Protein AF-A0A7G5BUR2-F1 (afdb_monomer_lite)

pLDDT: mean 94.78, std 9.16, range [55.03, 98.81]

Foldseek 3Di:
DDKAKEAEAAVQFDDDDIDIGDFQAFDDDTPQTDDQQWDWPAWAQDPVRPHHDDSVGTDHYHTYIYIDIDGDKAKEAEAAVQFDDDDIDIATFQGFDDDTDNTDHPQKDWDAWAQDPVRPHGDDSVDGDHYHTYIYIDIDGHDDDDDDDPPPDDD

Organism: NCBI:txid2598458

Radius of gyration: 29.19 Å; chains: 1; bounding box: 70×24×101 Å

InterPro domains:
  IPR013378 Internalin B-like, B-repeat [PF09479] (4-68)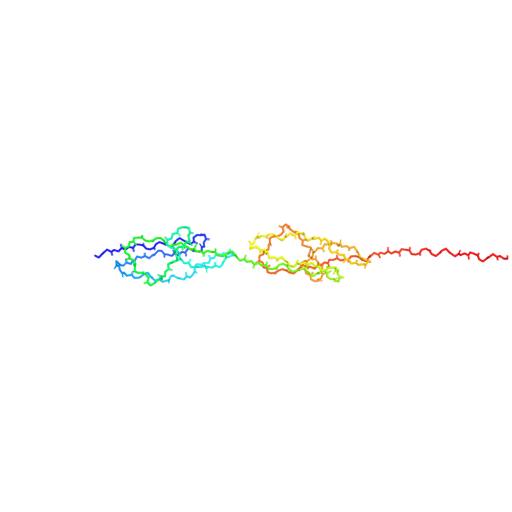
  IPR013378 Internalin B-like, B-repeat [PF09479] (74-138)
  IPR013378 Internalin B-like, B-repeat [TIGR02543] (33-72)
  IPR013378 Internalin B-like, B-repeat [TIGR02543] (103-140)
  IPR042229 Listeria-Bacteroides repeat domain superfamily [G3DSA:2.60.40.4270] (1-70)
  IPR042229 Listeria-Bacteroides repeat domain superfamily [G3DSA:2.60.40.4270] (71-141)

Sequence (155 aa):
MNNYTVTFNSNGGSAVSNQTVSHNSMAAAPANPTKTGSAFGGWYTNSGLTTAFTFTTPITGNTTLYAKWTVNTYTVTFNSNGGSAVSNQTVSYNGKATAPIVPTRPGFTFEGWYKDSGLTTAFTFTTAITANTTLYAKWTVNLYTVTLTAMADRP

Structure (mmCIF, N/CA/C/O backbone):
data_AF-A0A7G5BUR2-F1
#
_entry.id   AF-A0A7G5BUR2-F1
#
loop_
_atom_site.group_PDB
_atom_site.id
_atom_site.type_symbol
_atom_site.label_atom_id
_atom_site.label_alt_id
_atom_site.label_comp_id
_atom_site.label_asym_id
_atom_site.label_entity_id
_atom_site.label_seq_id
_atom_site.pdbx_PDB_ins_code
_atom_site.Cartn_x
_atom_site.Cartn_y
_atom_site.Cartn_z
_atom_site.occupancy
_atom_site.B_iso_or_equiv
_atom_site.auth_seq_id
_atom_site.auth_comp_id
_atom_site.auth_asym_id
_atom_site.auth_atom_id
_atom_site.pdbx_PDB_model_num
ATOM 1 N N . MET A 1 1 ? -28.093 -9.355 38.969 1.00 69.12 1 MET A N 1
ATOM 2 C CA . MET A 1 1 ? -26.750 -9.077 38.419 1.00 69.12 1 MET A CA 1
ATOM 3 C C . MET A 1 1 ? -26.956 -8.260 37.157 1.00 69.12 1 MET A C 1
ATOM 5 O O . MET A 1 1 ? -27.708 -8.716 36.304 1.00 69.12 1 MET A O 1
ATOM 9 N N . ASN A 1 2 ? -26.391 -7.057 37.057 1.00 88.88 2 ASN A N 1
ATOM 10 C CA . ASN A 1 2 ? -26.483 -6.288 35.814 1.00 88.88 2 ASN A CA 1
ATOM 11 C C . ASN A 1 2 ? -25.441 -6.835 34.840 1.00 88.88 2 ASN A C 1
ATOM 13 O O . ASN A 1 2 ? -24.272 -6.953 35.206 1.00 88.88 2 ASN A O 1
ATOM 17 N N . ASN A 1 3 ? -25.875 -7.159 33.626 1.00 95.00 3 ASN A N 1
ATOM 18 C CA . ASN A 1 3 ? -25.003 -7.587 32.541 1.00 95.00 3 ASN A CA 1
ATOM 19 C C . ASN A 1 3 ? -24.961 -6.492 31.479 1.00 95.00 3 ASN A C 1
ATOM 21 O O . ASN A 1 3 ? -25.965 -5.821 31.238 1.00 95.00 3 ASN A O 1
ATOM 25 N N . TYR A 1 4 ? -23.815 -6.349 30.828 1.00 97.44 4 TYR A N 1
ATOM 26 C CA . TYR A 1 4 ? -23.609 -5.395 29.749 1.00 97.44 4 TYR A CA 1
ATOM 27 C C . TYR A 1 4 ? -23.132 -6.100 28.493 1.00 97.44 4 TYR A C 1
ATOM 29 O O . TYR A 1 4 ? -22.411 -7.098 28.548 1.00 97.44 4 TYR A O 1
ATOM 37 N N . THR A 1 5 ? -23.546 -5.556 27.353 1.00 97.94 5 THR A N 1
ATOM 38 C CA . THR A 1 5 ? -23.126 -6.034 26.038 1.00 97.94 5 THR A CA 1
ATOM 39 C C . THR A 1 5 ? -21.887 -5.274 25.584 1.00 97.94 5 THR A C 1
ATOM 41 O O . THR A 1 5 ? -21.853 -4.041 25.620 1.00 97.94 5 THR A O 1
ATOM 44 N N . VAL A 1 6 ? -20.884 -6.016 25.123 1.00 98.19 6 VAL A N 1
ATOM 45 C CA . VAL A 1 6 ? -19.732 -5.495 24.390 1.00 98.19 6 VAL A CA 1
ATOM 46 C C . VAL A 1 6 ? -19.920 -5.837 22.918 1.00 98.19 6 VAL A C 1
ATOM 48 O O . VAL A 1 6 ? -19.861 -7.003 22.521 1.00 98.19 6 VAL A O 1
ATOM 51 N N . THR A 1 7 ? -20.179 -4.807 22.122 1.00 98.44 7 THR A N 1
ATOM 52 C CA . THR A 1 7 ? -20.388 -4.906 20.678 1.00 98.44 7 THR A CA 1
ATOM 53 C C . THR A 1 7 ? -19.074 -4.664 19.952 1.00 98.44 7 THR A C 1
ATOM 55 O O . THR A 1 7 ? -18.412 -3.657 20.198 1.00 98.44 7 THR A O 1
ATOM 58 N N . PHE A 1 8 ? -18.709 -5.547 19.026 1.00 98.38 8 PHE A N 1
ATOM 59 C CA . PHE A 1 8 ? -17.494 -5.403 18.226 1.00 98.38 8 PHE A CA 1
ATOM 60 C C . PHE A 1 8 ? -17.836 -4.912 16.820 1.00 98.38 8 PHE A C 1
ATOM 62 O O . PHE A 1 8 ? -18.299 -5.666 15.967 1.00 98.38 8 PHE A O 1
ATOM 69 N N . ASN A 1 9 ? -17.588 -3.633 16.556 1.00 98.25 9 ASN A N 1
ATOM 70 C CA . ASN A 1 9 ? -17.656 -3.072 15.215 1.00 98.25 9 ASN A CA 1
ATOM 71 C C . ASN A 1 9 ? -16.292 -3.214 14.521 1.00 98.25 9 ASN A C 1
ATOM 73 O O . ASN A 1 9 ? -15.374 -2.418 14.729 1.00 98.25 9 ASN A O 1
ATOM 77 N N . SER A 1 10 ? -16.164 -4.217 13.652 1.00 97.88 10 SER A N 1
ATOM 78 C CA . SER A 1 10 ? -14.917 -4.492 12.925 1.00 97.88 10 SER A CA 1
ATOM 79 C C . SER A 1 10 ? -14.547 -3.445 11.859 1.00 97.88 10 SER A C 1
ATOM 81 O O . SER A 1 10 ? -13.519 -3.607 11.200 1.00 97.88 10 SER A O 1
ATOM 83 N N . ASN A 1 11 ? -15.340 -2.387 11.639 1.00 97.56 11 ASN A N 1
ATOM 84 C CA . ASN A 1 11 ? -15.070 -1.327 10.651 1.00 97.56 11 ASN A CA 1
ATOM 85 C C . ASN A 1 11 ? -14.6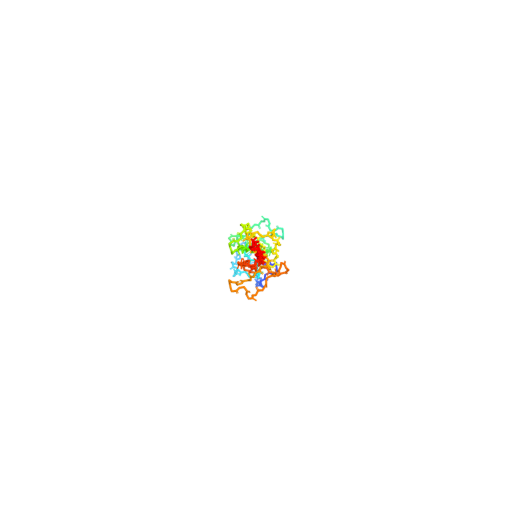99 -1.871 9.251 1.00 97.56 11 ASN A C 1
ATOM 87 O O . ASN A 1 11 ? -13.699 -1.481 8.626 1.00 97.56 11 ASN A O 1
ATOM 91 N N . GLY A 1 12 ? -15.503 -2.824 8.771 1.00 96.19 12 GLY A N 1
ATOM 92 C CA . GLY A 1 12 ? -15.325 -3.485 7.474 1.00 96.19 12 GLY A CA 1
ATOM 93 C C . GLY A 1 12 ? -14.283 -4.610 7.450 1.00 96.19 12 GLY A C 1
ATOM 94 O O . GLY A 1 12 ? -13.946 -5.080 6.368 1.00 96.19 12 GLY A O 1
ATOM 95 N N . GLY A 1 13 ? -13.742 -5.017 8.602 1.00 97.69 13 GLY A N 1
ATOM 96 C CA . GLY A 1 13 ? -13.032 -6.291 8.743 1.00 97.69 13 GLY A CA 1
ATOM 97 C C . GLY A 1 13 ? -13.982 -7.479 8.930 1.00 97.69 13 GLY A C 1
ATOM 98 O O . GLY A 1 13 ? -15.204 -7.320 8.927 1.00 97.69 13 GLY A O 1
ATOM 99 N N . SER A 1 14 ? -13.418 -8.669 9.133 1.00 98.19 14 SER A N 1
ATOM 100 C CA . SER A 1 14 ? -14.170 -9.887 9.443 1.00 98.19 14 SER A CA 1
ATOM 101 C C . SER A 1 14 ? -15.049 -9.719 10.686 1.00 98.19 14 SER A C 1
ATOM 103 O O . SER A 1 14 ? -14.687 -9.011 11.631 1.00 98.19 14 SER A O 1
ATOM 105 N N . ALA A 1 15 ? -16.201 -10.390 10.696 1.00 97.06 15 ALA A N 1
ATOM 106 C CA . ALA A 1 15 ? -17.148 -10.318 11.803 1.00 97.06 15 ALA A CA 1
ATOM 107 C C . ALA A 1 15 ? -16.531 -10.833 13.113 1.00 97.06 15 ALA A C 1
ATOM 109 O O . ALA A 1 15 ? -15.747 -11.783 13.115 1.00 97.06 15 ALA A O 1
ATOM 110 N N . VAL A 1 16 ? -16.909 -10.199 14.222 1.00 98.19 16 VAL A N 1
ATOM 111 C CA . VAL A 1 16 ? -16.526 -10.590 15.580 1.00 98.19 16 VAL A CA 1
ATOM 112 C C . VAL A 1 16 ? -17.796 -10.653 16.415 1.00 98.19 16 VAL A C 1
ATOM 114 O O . VAL A 1 16 ? -18.576 -9.703 16.431 1.00 98.19 16 VAL A O 1
ATOM 117 N N . SER A 1 17 ? -18.024 -11.784 17.080 1.00 97.81 17 SER A N 1
ATOM 118 C CA . SER A 1 17 ? -19.220 -11.982 17.898 1.00 97.81 17 SER A CA 1
ATOM 119 C C . SER A 1 17 ? -19.217 -11.066 19.119 1.00 97.81 17 SER A C 1
ATOM 121 O O . SER A 1 17 ? -18.203 -10.924 19.804 1.00 97.81 17 SER A O 1
ATOM 123 N N . ASN A 1 18 ? -20.380 -10.489 19.418 1.00 97.88 18 ASN A N 1
ATOM 124 C CA . ASN A 1 18 ? -20.590 -9.697 20.626 1.00 97.88 18 ASN A CA 1
ATOM 125 C C . ASN A 1 18 ? -20.435 -10.560 21.882 1.00 97.88 18 ASN A C 1
ATOM 127 O O . ASN A 1 18 ? -20.692 -11.765 21.865 1.00 97.88 18 ASN A O 1
ATOM 131 N N . GLN A 1 19 ? -20.065 -9.921 22.988 1.00 98.06 19 GLN A N 1
ATOM 132 C CA . GLN A 1 19 ? -19.956 -10.566 24.294 1.00 98.06 19 GLN A CA 1
ATOM 133 C C . GLN A 1 19 ? -20.956 -9.964 25.276 1.00 98.06 19 GLN A C 1
ATOM 135 O O . GLN A 1 19 ? -21.298 -8.788 25.189 1.00 98.06 19 GLN A O 1
ATOM 140 N N . THR A 1 20 ? -21.405 -10.771 26.233 1.00 97.88 20 THR A N 1
ATOM 141 C CA . THR A 1 20 ? -22.177 -10.310 27.393 1.00 97.88 20 THR A CA 1
ATOM 142 C C . THR A 1 20 ? -21.371 -10.614 28.645 1.00 97.88 20 THR A C 1
ATOM 144 O O . THR A 1 20 ? -20.965 -11.757 28.843 1.00 97.88 20 THR A O 1
ATOM 147 N N . VAL A 1 21 ? -21.130 -9.604 29.478 1.00 96.81 21 VAL A N 1
ATOM 148 C CA . VAL A 1 21 ? -20.334 -9.729 30.707 1.00 96.81 21 VAL A CA 1
ATOM 149 C C . VAL A 1 21 ? -21.062 -9.111 31.894 1.00 96.81 21 VAL A C 1
ATOM 151 O O . VAL A 1 21 ? -21.845 -8.174 31.734 1.00 96.81 21 VAL A O 1
ATOM 154 N N . SER A 1 22 ? -20.808 -9.626 33.096 1.00 97.25 22 SER A N 1
ATOM 155 C CA . SER A 1 22 ? -21.327 -9.040 34.336 1.00 97.25 22 SER A CA 1
ATOM 156 C C . SER A 1 22 ? -20.712 -7.659 34.591 1.00 97.25 22 SER A C 1
ATOM 158 O O . SER A 1 22 ? -19.570 -7.397 34.210 1.00 97.25 22 SER A O 1
ATOM 160 N N . HIS A 1 23 ? -21.436 -6.782 35.287 1.00 96.00 23 HIS A N 1
ATOM 161 C CA . HIS A 1 23 ? -20.907 -5.500 35.765 1.00 96.00 23 HIS A CA 1
ATOM 162 C C . HIS A 1 23 ? -19.561 -5.679 36.487 1.00 96.00 23 HIS A C 1
ATOM 164 O O . HIS A 1 23 ? -19.401 -6.610 37.280 1.00 96.00 23 HIS A O 1
ATOM 170 N N . ASN A 1 24 ? -18.609 -4.780 36.220 1.00 95.31 24 ASN A N 1
ATOM 171 C CA . ASN A 1 24 ? -17.229 -4.806 36.724 1.00 95.31 24 ASN A CA 1
ATOM 172 C C . ASN A 1 24 ? -16.382 -6.014 36.279 1.00 95.31 24 ASN A C 1
ATOM 174 O O . ASN A 1 24 ? -15.257 -6.168 36.750 1.00 95.31 24 ASN A O 1
ATOM 178 N N . SER A 1 25 ? -16.872 -6.855 35.365 1.00 96.12 25 SER A N 1
ATOM 179 C CA . SER A 1 25 ? -16.064 -7.912 34.743 1.00 96.12 25 SER A CA 1
ATOM 180 C C . SER A 1 25 ? -15.365 -7.409 33.479 1.00 96.12 25 SER A C 1
ATOM 182 O O . SER A 1 25 ? -15.773 -6.414 32.879 1.00 96.12 25 SER A O 1
ATOM 184 N N . MET A 1 26 ? -14.302 -8.098 33.068 1.00 97.12 26 MET A N 1
ATOM 185 C CA . MET A 1 26 ? -13.574 -7.811 31.829 1.00 97.12 26 MET A CA 1
ATOM 186 C C . MET A 1 26 ? -14.184 -8.589 30.659 1.00 97.12 26 MET A C 1
ATOM 188 O O . MET A 1 26 ? -14.662 -9.711 30.833 1.00 97.12 26 MET A O 1
ATOM 192 N N . ALA A 1 27 ? -14.135 -8.009 29.461 1.00 97.00 27 ALA A N 1
ATOM 193 C CA . ALA A 1 27 ? -14.397 -8.747 28.228 1.00 97.00 27 ALA A CA 1
ATOM 194 C C . ALA A 1 27 ? -13.183 -9.605 27.850 1.00 97.00 27 ALA A C 1
ATOM 196 O O . ALA A 1 27 ? -12.042 -9.213 28.094 1.00 97.00 27 ALA A O 1
ATOM 197 N N . ALA A 1 28 ? -13.415 -10.749 27.210 1.00 97.25 28 ALA A N 1
ATOM 198 C CA . ALA A 1 28 ? -12.335 -11.546 26.645 1.00 97.25 28 ALA A CA 1
ATOM 199 C C . ALA A 1 28 ? -11.841 -10.907 25.340 1.00 97.25 28 ALA A C 1
ATOM 201 O O . ALA A 1 28 ? -12.645 -10.453 24.520 1.00 97.25 28 ALA A O 1
ATOM 202 N N . ALA A 1 29 ? -10.528 -10.902 25.112 1.00 96.81 29 ALA A N 1
ATOM 203 C CA . ALA A 1 29 ? -9.982 -10.492 23.823 1.00 96.81 29 ALA A CA 1
ATOM 204 C C . ALA A 1 29 ? -10.447 -11.478 22.732 1.00 96.81 29 ALA A C 1
ATOM 206 O O . ALA A 1 29 ? -10.173 -12.675 22.854 1.00 96.81 29 ALA A O 1
ATOM 207 N N . PRO A 1 30 ? -11.156 -11.026 21.680 1.00 96.31 30 PRO A N 1
ATOM 208 C CA . PRO A 1 30 ? -11.489 -11.893 20.561 1.00 96.31 30 PRO A CA 1
ATOM 209 C C . PRO A 1 30 ? -10.234 -12.183 19.728 1.00 96.31 30 PRO A C 1
ATOM 211 O O . PRO A 1 30 ? -9.222 -11.485 19.835 1.00 96.31 30 PRO A O 1
ATOM 214 N N . ALA A 1 31 ? -10.320 -13.166 18.830 1.00 96.69 31 ALA A N 1
ATOM 215 C CA . ALA A 1 31 ? -9.343 -13.281 17.754 1.00 96.69 31 ALA A CA 1
ATOM 216 C C . ALA A 1 31 ? -9.302 -11.969 16.952 1.00 96.69 31 ALA A C 1
ATOM 218 O O . ALA A 1 31 ? -10.343 -11.349 16.708 1.00 96.69 31 ALA A O 1
ATOM 219 N N . ASN A 1 32 ? -8.102 -11.548 16.545 1.00 97.12 32 ASN A N 1
ATOM 220 C CA . ASN A 1 32 ? -7.956 -10.332 15.754 1.00 97.12 32 ASN A CA 1
ATOM 221 C C . ASN A 1 32 ? -8.759 -10.478 14.454 1.00 97.12 32 ASN A C 1
ATOM 223 O O . ASN A 1 32 ? -8.549 -11.456 13.727 1.00 97.12 32 ASN A O 1
ATOM 227 N N . PRO A 1 33 ? -9.658 -9.529 14.135 1.00 98.00 33 PRO A N 1
ATOM 228 C CA . PRO A 1 33 ? -10.325 -9.552 12.849 1.00 98.00 33 PRO A CA 1
ATOM 229 C C . PRO A 1 33 ? -9.295 -9.370 11.731 1.00 98.00 33 PRO A C 1
ATOM 231 O O . PRO A 1 33 ? -8.186 -8.870 11.946 1.00 98.00 33 PRO A O 1
ATOM 234 N N . THR A 1 34 ? -9.680 -9.718 10.509 1.00 98.12 34 THR A N 1
ATOM 235 C CA . THR A 1 34 ? -8.861 -9.510 9.311 1.00 98.12 34 THR A CA 1
ATOM 236 C C . THR A 1 34 ? -9.532 -8.533 8.353 1.00 98.12 34 THR A C 1
ATOM 238 O O . THR A 1 34 ? -10.758 -8.454 8.276 1.00 98.12 34 THR A O 1
ATOM 241 N N . LYS A 1 35 ? -8.726 -7.760 7.620 1.00 97.88 35 LYS A N 1
ATOM 242 C CA . LYS A 1 35 ? -9.190 -6.856 6.563 1.00 97.88 35 LYS A CA 1
ATOM 243 C C . LYS A 1 35 ? -8.176 -6.852 5.429 1.00 97.88 35 LYS A C 1
ATOM 245 O O . LYS A 1 35 ? -7.017 -6.498 5.634 1.00 97.88 35 LYS A O 1
ATOM 250 N N . THR A 1 36 ? -8.600 -7.258 4.236 1.00 96.62 36 THR A N 1
ATOM 251 C CA . THR A 1 36 ? -7.716 -7.340 3.068 1.00 96.62 36 THR A CA 1
ATOM 252 C C . THR A 1 36 ? -7.028 -5.998 2.813 1.00 96.62 36 THR A C 1
ATOM 254 O O . THR A 1 36 ? -7.690 -4.966 2.709 1.00 96.62 36 THR A O 1
ATOM 257 N N . GLY A 1 37 ? -5.696 -6.016 2.719 1.00 96.50 37 GLY A N 1
ATOM 258 C CA . GLY A 1 37 ? -4.899 -4.815 2.472 1.00 96.50 37 GLY A CA 1
ATOM 259 C C . GLY A 1 37 ? -4.702 -3.896 3.678 1.00 96.50 37 GLY A C 1
ATOM 260 O O . GLY A 1 37 ? -4.306 -2.745 3.502 1.00 96.50 37 GLY A O 1
ATOM 261 N N . SER A 1 38 ? -5.003 -4.344 4.899 1.00 97.69 38 SER A N 1
ATOM 262 C CA . SER A 1 38 ? -4.787 -3.556 6.116 1.00 97.69 38 SER A CA 1
ATOM 263 C C . SER A 1 38 ? -4.323 -4.411 7.293 1.00 97.69 38 SER A C 1
ATOM 265 O O . SER A 1 38 ? -4.750 -5.551 7.460 1.00 97.69 38 SER A O 1
ATOM 267 N N . ALA A 1 39 ? -3.491 -3.829 8.150 1.00 97.69 39 ALA A N 1
ATOM 268 C CA . ALA A 1 39 ? -3.081 -4.407 9.421 1.00 97.69 39 ALA A CA 1
ATOM 269 C C . ALA A 1 39 ? -4.037 -3.985 10.546 1.00 97.69 39 ALA A C 1
ATOM 271 O O . ALA A 1 39 ? -4.452 -2.823 10.619 1.00 97.69 39 ALA A O 1
ATOM 272 N N . PHE A 1 40 ? -4.378 -4.927 11.430 1.00 98.19 40 PHE A N 1
ATOM 273 C CA . PHE A 1 40 ? -5.199 -4.654 12.609 1.00 98.19 40 PHE A CA 1
ATOM 274 C C . PHE A 1 40 ? -4.396 -3.861 13.646 1.00 98.19 40 PHE A C 1
ATOM 276 O O . PHE A 1 40 ? -3.338 -4.300 14.090 1.00 98.19 40 PHE A O 1
ATOM 283 N N . GLY A 1 41 ? -4.907 -2.691 14.024 1.00 97.31 41 GLY A N 1
ATOM 284 C CA . GLY A 1 41 ? -4.261 -1.758 14.950 1.00 97.31 41 GLY A CA 1
ATOM 285 C C . GLY A 1 41 ? -4.831 -1.769 16.370 1.00 97.31 41 GLY A C 1
ATOM 286 O O . GLY A 1 41 ? -4.416 -0.943 17.178 1.00 97.31 41 GLY A O 1
ATOM 287 N N . GLY A 1 42 ? -5.788 -2.652 16.672 1.00 97.94 42 GLY A N 1
ATOM 288 C CA . GLY A 1 42 ? -6.429 -2.755 17.985 1.00 97.94 42 GLY A CA 1
ATOM 289 C C . GLY A 1 42 ? -7.875 -2.256 18.025 1.00 97.94 42 GLY A C 1
ATOM 290 O O . GLY A 1 42 ? -8.436 -1.795 17.027 1.00 97.94 42 GLY A O 1
ATOM 291 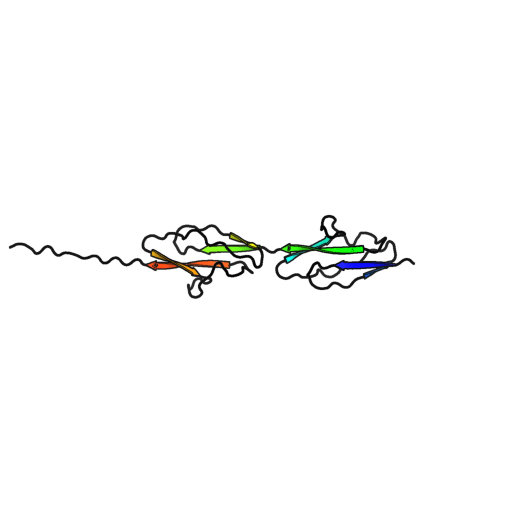N N . TRP A 1 43 ? -8.478 -2.369 19.208 1.00 98.44 43 TRP A N 1
ATOM 292 C CA . TRP A 1 43 ? -9.846 -1.939 19.496 1.00 98.44 43 TRP A CA 1
ATOM 293 C C . TRP A 1 43 ? -9.857 -0.578 20.188 1.00 98.44 43 TRP A C 1
ATOM 295 O O . TRP A 1 43 ? -8.991 -0.285 21.008 1.00 98.44 43 TRP A O 1
ATOM 305 N N . TYR A 1 44 ? -10.853 0.242 19.870 1.00 98.50 44 TYR A N 1
ATOM 306 C CA . TYR A 1 44 ? -11.010 1.599 20.387 1.00 98.50 44 TYR A CA 1
ATOM 307 C C . TYR A 1 44 ? -12.428 1.816 20.909 1.00 98.50 44 TYR A C 1
ATOM 309 O O . TYR A 1 44 ? -13.377 1.271 20.357 1.00 98.50 44 TYR A O 1
ATOM 317 N N . THR A 1 45 ? -12.598 2.622 21.954 1.00 97.69 45 THR A N 1
ATOM 318 C CA . THR A 1 45 ? -13.914 2.850 22.585 1.00 97.69 45 THR A CA 1
ATOM 319 C C . THR A 1 45 ? -14.783 3.871 21.851 1.00 97.69 45 THR A C 1
ATOM 321 O O . THR A 1 45 ? -15.951 4.047 22.188 1.00 97.69 45 THR A O 1
ATOM 324 N N . ASN A 1 46 ? -14.232 4.552 20.843 1.00 96.81 46 ASN A N 1
ATOM 325 C CA . ASN A 1 46 ? -14.943 5.548 20.051 1.00 96.81 46 ASN A CA 1
ATOM 326 C C . ASN A 1 46 ? -14.697 5.363 18.550 1.00 96.81 46 ASN A C 1
ATOM 328 O O . ASN A 1 46 ? -13.642 4.886 18.129 1.00 96.81 46 ASN A O 1
ATOM 332 N N . SER A 1 47 ? -15.668 5.792 17.744 1.00 95.44 47 SER A N 1
ATOM 333 C CA . SER A 1 47 ? -15.622 5.708 16.279 1.00 95.44 47 SER A CA 1
ATOM 334 C C . SER A 1 47 ? -14.530 6.579 15.648 1.00 95.44 47 SER A C 1
ATOM 336 O O . SER A 1 47 ? -14.086 6.281 14.544 1.00 95.44 47 SER A O 1
ATOM 338 N N . GLY A 1 48 ? -14.059 7.613 16.353 1.00 96.81 48 GLY A N 1
ATOM 339 C CA . GLY A 1 48 ? -12.910 8.433 15.957 1.00 96.81 48 GLY A CA 1
ATOM 340 C C . GLY A 1 48 ? -11.552 7.747 16.153 1.00 96.81 48 GLY A C 1
ATOM 341 O O . GLY A 1 48 ? -10.533 8.301 15.749 1.00 96.81 48 GLY A O 1
ATOM 342 N N . LEU A 1 49 ? -11.520 6.548 16.749 1.00 97.19 49 LEU A N 1
ATOM 343 C CA . LEU A 1 49 ? -10.315 5.742 16.972 1.00 97.19 49 LEU A CA 1
ATOM 344 C C . LEU A 1 49 ? -9.221 6.477 17.770 1.00 97.19 49 LEU A C 1
ATOM 346 O O . LEU A 1 49 ? -8.025 6.296 17.519 1.00 97.19 49 LEU A O 1
ATOM 350 N N . THR A 1 50 ? -9.627 7.303 18.741 1.00 96.88 50 THR A N 1
ATOM 351 C CA . THR A 1 50 ? -8.703 8.109 19.563 1.00 96.88 50 THR A CA 1
ATOM 352 C C . THR A 1 50 ? -8.377 7.483 20.919 1.00 96.88 50 THR A C 1
ATOM 354 O O . THR A 1 50 ? -7.281 7.686 21.434 1.00 96.88 50 THR A O 1
ATOM 357 N N . THR A 1 51 ? -9.282 6.683 21.489 1.00 97.44 51 THR A N 1
ATOM 358 C CA . THR A 1 51 ? -9.115 6.052 22.808 1.00 97.44 51 THR A CA 1
ATOM 359 C C . THR A 1 51 ? -9.008 4.541 22.654 1.00 97.44 51 THR A C 1
ATOM 361 O O . THR A 1 51 ? -10.004 3.877 22.360 1.00 97.44 51 THR A O 1
ATOM 364 N N . ALA A 1 52 ? -7.798 4.001 22.809 1.00 97.62 52 ALA A N 1
ATOM 365 C CA . ALA A 1 52 ? -7.561 2.563 22.728 1.00 97.62 52 ALA A CA 1
ATOM 366 C C . ALA A 1 52 ? -8.224 1.835 23.907 1.00 97.62 52 ALA A C 1
ATOM 368 O O . ALA A 1 52 ? -8.227 2.333 25.032 1.00 97.62 52 ALA A O 1
ATOM 369 N N . PHE A 1 53 ? -8.772 0.653 23.644 1.00 97.62 53 PHE A N 1
ATOM 370 C CA . PHE A 1 53 ? -9.340 -0.232 24.650 1.00 97.62 53 PHE A CA 1
ATOM 371 C C . PHE A 1 53 ? -8.371 -1.371 24.958 1.00 97.62 53 PHE A C 1
ATOM 373 O O . PHE A 1 53 ? -7.830 -1.999 24.045 1.00 97.62 53 PHE A O 1
ATOM 380 N N . THR A 1 54 ? -8.194 -1.681 26.241 1.00 96.62 54 THR A N 1
ATOM 381 C CA . THR A 1 54 ? -7.475 -2.875 26.688 1.00 96.62 54 THR A CA 1
ATOM 382 C C . THR A 1 54 ? -8.461 -3.843 27.327 1.00 96.62 54 THR A C 1
ATOM 384 O O . THR A 1 54 ? -9.318 -3.450 28.114 1.00 96.62 54 THR A O 1
ATOM 387 N N . PHE A 1 55 ? -8.311 -5.143 27.067 1.00 97.00 55 PHE A N 1
ATOM 388 C CA . PHE A 1 55 ? -9.157 -6.194 27.665 1.00 97.00 55 PHE A CA 1
ATOM 389 C C . PHE A 1 55 ? -8.878 -6.441 29.160 1.00 97.00 55 PHE A C 1
ATOM 391 O O . PHE A 1 55 ? -9.214 -7.481 29.710 1.00 97.00 55 PHE A O 1
ATOM 398 N N . THR A 1 56 ? -8.262 -5.462 29.818 1.00 96.31 56 THR A N 1
ATOM 399 C CA . THR A 1 56 ? -8.065 -5.365 31.264 1.00 96.31 56 THR A CA 1
ATOM 400 C C . THR A 1 56 ? -8.961 -4.291 31.892 1.00 96.31 56 THR A C 1
ATOM 402 O O . THR A 1 56 ? -8.976 -4.143 33.111 1.00 96.31 56 THR A O 1
ATOM 405 N N . THR A 1 57 ? -9.707 -3.522 31.087 1.00 95.12 57 THR A N 1
ATOM 406 C CA . THR A 1 57 ? -10.651 -2.510 31.574 1.00 95.12 57 THR A CA 1
ATOM 407 C C . THR A 1 57 ? -11.983 -3.161 31.981 1.00 95.12 57 THR A C 1
ATOM 409 O O . THR A 1 57 ? -12.581 -3.871 31.166 1.00 95.12 57 THR A O 1
ATOM 412 N N . PRO A 1 58 ? -12.483 -2.924 33.211 1.00 96.31 58 PRO A N 1
ATOM 413 C CA . PRO A 1 58 ? -13.800 -3.395 33.637 1.00 96.31 58 PRO A CA 1
ATOM 414 C C . PRO A 1 58 ? -14.937 -2.780 32.815 1.00 96.31 58 PRO A C 1
ATOM 416 O O . PRO A 1 58 ? -14.936 -1.581 32.533 1.00 96.31 58 PRO A O 1
ATOM 419 N N . ILE A 1 59 ? -15.944 -3.587 32.484 1.00 97.06 59 ILE A N 1
ATOM 420 C CA . ILE A 1 59 ? -17.148 -3.133 31.789 1.00 97.06 59 ILE A CA 1
ATOM 421 C C . ILE A 1 59 ? -18.200 -2.700 32.813 1.00 97.06 59 ILE A C 1
ATOM 423 O O . ILE A 1 59 ? -18.707 -3.501 33.603 1.00 97.06 59 ILE A O 1
ATOM 427 N N . THR A 1 60 ? -18.548 -1.415 32.780 1.00 96.25 60 THR A N 1
ATOM 428 C CA . THR A 1 60 ? -19.554 -0.799 33.663 1.00 96.25 60 THR A CA 1
ATOM 429 C C . THR A 1 60 ? -20.836 -0.397 32.931 1.00 96.25 60 THR A C 1
ATOM 431 O O . THR A 1 60 ? -21.803 0.018 33.564 1.00 96.25 60 THR A O 1
ATOM 434 N N . GLY A 1 61 ? -20.859 -0.542 31.604 1.00 96.69 61 GLY A N 1
ATOM 435 C CA . GLY A 1 61 ? -21.949 -0.132 30.726 1.00 96.69 61 GLY A CA 1
ATOM 436 C C . GLY A 1 61 ? -21.858 -0.810 29.359 1.00 96.69 61 GLY A C 1
ATOM 437 O O . GLY A 1 61 ? -20.818 -1.370 29.000 1.00 96.69 61 GLY A O 1
ATOM 438 N N . ASN A 1 62 ? -22.936 -0.742 28.571 1.00 97.69 62 ASN A N 1
ATOM 439 C CA . ASN A 1 62 ? -22.901 -1.220 27.187 1.00 97.69 62 ASN A CA 1
ATOM 440 C C . ASN A 1 62 ? -21.804 -0.480 26.417 1.00 97.69 62 ASN A C 1
ATOM 442 O O . ASN A 1 62 ? -21.778 0.748 26.387 1.00 97.69 62 ASN A O 1
ATOM 446 N N . THR A 1 63 ? -20.900 -1.236 25.804 1.00 97.31 63 THR A N 1
ATOM 447 C CA . THR A 1 63 ? -19.695 -0.699 25.168 1.00 97.31 63 THR A CA 1
ATOM 448 C C . THR A 1 63 ? -19.658 -1.139 23.716 1.00 97.31 63 THR A C 1
ATOM 450 O O . THR A 1 63 ? -19.879 -2.307 23.414 1.00 97.31 63 THR A O 1
ATOM 453 N N . THR A 1 64 ? -19.361 -0.217 22.803 1.00 98.38 64 THR A N 1
ATOM 454 C CA . THR A 1 64 ? -19.031 -0.570 21.419 1.00 98.38 64 THR A CA 1
ATOM 455 C C . THR A 1 64 ? -17.548 -0.340 21.196 1.00 98.38 64 THR A C 1
ATOM 457 O O . THR A 1 64 ? -17.044 0.754 21.440 1.00 98.38 64 THR A O 1
ATOM 460 N N . LEU A 1 65 ? -16.860 -1.380 20.743 1.00 98.50 65 LEU A N 1
ATOM 461 C CA . LEU A 1 65 ? -15.452 -1.347 20.391 1.00 98.50 65 LEU A CA 1
ATOM 462 C C . LEU A 1 65 ? -15.308 -1.285 18.874 1.00 98.50 65 LEU A C 1
ATOM 464 O O . LEU A 1 65 ? -15.944 -2.043 18.148 1.00 98.50 65 LEU A O 1
ATOM 468 N N . TYR A 1 66 ? -14.450 -0.392 18.404 1.00 98.62 66 TYR A N 1
ATOM 469 C CA . TYR A 1 66 ? -14.222 -0.105 16.995 1.00 98.62 66 TYR A CA 1
ATOM 470 C C . TYR A 1 66 ? -12.821 -0.562 16.596 1.00 98.62 66 TYR A C 1
ATOM 472 O O . TYR A 1 66 ? -11.834 -0.166 17.217 1.00 98.62 66 TYR A O 1
ATOM 480 N N . ALA A 1 67 ? -12.722 -1.400 15.567 1.00 98.50 67 ALA A N 1
ATOM 481 C CA . ALA A 1 67 ? -11.435 -1.854 15.054 1.00 98.50 67 ALA A CA 1
ATOM 482 C C . ALA A 1 67 ? -10.714 -0.719 14.313 1.00 98.50 67 ALA A C 1
ATOM 484 O O . ALA A 1 67 ? -11.289 -0.076 13.427 1.00 98.50 67 ALA A O 1
ATOM 485 N N . LYS A 1 68 ? -9.437 -0.506 14.632 1.00 98.50 68 LYS A N 1
ATOM 486 C CA . LYS A 1 68 ? -8.548 0.372 13.867 1.00 98.50 68 LYS A CA 1
ATOM 487 C C . LYS A 1 68 ? -7.777 -0.425 12.826 1.00 98.50 68 LYS A C 1
ATOM 489 O O . LYS A 1 68 ? -7.302 -1.526 13.098 1.00 98.50 68 LYS A O 1
ATOM 494 N N . TRP A 1 69 ? -7.615 0.171 11.650 1.00 98.31 69 TRP A N 1
ATOM 495 C CA . TRP A 1 69 ? -6.918 -0.423 10.516 1.00 98.31 69 TRP A CA 1
ATOM 496 C C . TRP A 1 69 ? -5.855 0.530 9.988 1.00 98.31 69 TRP A C 1
ATOM 498 O O . TRP A 1 69 ? -6.137 1.708 9.773 1.00 98.31 69 TRP A O 1
ATOM 508 N N . THR A 1 70 ? -4.662 0.005 9.733 1.00 97.50 70 THR A N 1
ATOM 509 C CA . THR A 1 70 ? -3.600 0.716 9.015 1.00 97.50 70 THR A CA 1
ATOM 510 C C . THR A 1 70 ? -3.481 0.101 7.629 1.00 97.50 70 THR A C 1
ATOM 512 O O . THR A 1 70 ? -3.210 -1.092 7.516 1.00 97.50 70 THR A O 1
ATOM 515 N N . VAL A 1 71 ? -3.713 0.887 6.576 1.00 97.44 71 VAL A N 1
ATOM 516 C CA . VAL A 1 71 ? -3.611 0.401 5.191 1.00 97.44 71 VAL A CA 1
ATOM 517 C C . VAL A 1 71 ? -2.169 -0.008 4.903 1.00 97.44 71 VAL A C 1
ATOM 519 O O . VAL A 1 71 ? -1.240 0.748 5.189 1.00 97.44 71 VAL A O 1
ATOM 522 N N . ASN A 1 72 ? -1.985 -1.197 4.332 1.00 97.62 72 ASN A N 1
ATOM 523 C CA . ASN A 1 72 ? -0.663 -1.693 3.965 1.00 97.62 72 ASN A CA 1
ATOM 524 C C . ASN A 1 72 ? -0.067 -0.828 2.851 1.00 97.62 72 ASN A C 1
ATOM 526 O O . ASN A 1 72 ? -0.789 -0.324 1.989 1.00 97.62 72 ASN A O 1
ATOM 530 N N . THR A 1 73 ? 1.253 -0.697 2.834 1.00 98.06 73 THR A N 1
ATOM 531 C CA . THR A 1 73 ? 1.991 -0.039 1.756 1.00 98.06 73 THR A CA 1
ATOM 532 C C . THR A 1 73 ? 2.980 -1.011 1.131 1.00 98.06 73 THR A C 1
ATOM 534 O O . THR A 1 73 ? 3.454 -1.945 1.776 1.00 98.06 73 THR A O 1
ATOM 537 N N . TYR A 1 74 ? 3.273 -0.788 -0.144 1.00 98.50 74 TYR A N 1
ATOM 538 C CA . TYR A 1 74 ? 4.170 -1.610 -0.940 1.00 98.50 74 TYR A CA 1
ATOM 539 C C . TYR A 1 74 ? 5.151 -0.736 -1.696 1.00 98.50 74 TYR A C 1
ATOM 541 O O . TYR A 1 74 ? 4.827 0.378 -2.113 1.00 98.50 74 TYR A O 1
ATOM 549 N N . THR A 1 75 ? 6.349 -1.265 -1.896 1.00 98.69 75 THR A N 1
ATOM 550 C CA . THR A 1 75 ? 7.390 -0.601 -2.671 1.00 98.69 75 THR A CA 1
ATOM 551 C C . THR A 1 75 ? 7.301 -1.015 -4.134 1.00 98.69 75 THR A C 1
ATOM 553 O O . THR A 1 75 ? 7.251 -2.204 -4.456 1.00 98.69 75 THR A O 1
ATOM 556 N N . VAL A 1 76 ? 7.316 -0.025 -5.023 1.00 98.81 76 VAL A N 1
ATOM 557 C CA . VAL A 1 76 ? 7.524 -0.196 -6.459 1.00 98.81 76 VAL A CA 1
ATOM 558 C C . VAL A 1 76 ? 8.957 0.208 -6.778 1.00 98.81 76 VAL A C 1
ATOM 560 O O . VAL A 1 76 ? 9.321 1.381 -6.674 1.00 98.81 76 VAL A O 1
ATOM 563 N N . THR A 1 77 ? 9.770 -0.781 -7.125 1.00 98.75 77 THR A N 1
ATOM 564 C CA . THR A 1 77 ? 11.187 -0.626 -7.456 1.00 98.75 77 THR A CA 1
ATOM 565 C C . THR A 1 77 ? 11.350 -0.507 -8.961 1.00 98.75 77 THR A C 1
ATOM 567 O O . THR A 1 77 ? 10.800 -1.314 -9.707 1.00 98.75 77 THR A O 1
ATOM 570 N N . PHE A 1 78 ? 12.139 0.461 -9.417 1.00 98.69 78 PHE A N 1
ATOM 571 C CA . PHE A 1 78 ? 12.409 0.659 -10.839 1.00 98.69 78 PHE A CA 1
ATOM 572 C C . PHE A 1 78 ? 13.825 0.198 -11.178 1.00 98.69 78 PHE A C 1
ATOM 574 O O . PHE A 1 78 ? 14.812 0.824 -10.802 1.00 98.69 78 PHE A O 1
ATOM 581 N N . ASN A 1 79 ? 13.929 -0.903 -11.915 1.00 98.56 79 ASN A N 1
ATOM 582 C CA . ASN A 1 79 ? 15.174 -1.343 -12.518 1.00 98.56 79 ASN A CA 1
ATOM 583 C C . ASN A 1 79 ? 15.277 -0.787 -13.943 1.00 98.56 79 ASN A C 1
ATOM 585 O O . ASN A 1 79 ? 14.686 -1.319 -14.886 1.00 98.56 79 ASN A O 1
ATOM 589 N N . SER A 1 80 ? 16.066 0.272 -14.109 1.00 98.19 80 SER A N 1
ATOM 590 C CA . SER A 1 80 ? 16.268 0.931 -15.403 1.00 98.19 80 SER A CA 1
ATOM 591 C C . SER A 1 80 ? 17.049 0.097 -16.428 1.00 98.19 80 SER A C 1
ATOM 593 O O . SER A 1 80 ? 17.247 0.575 -17.545 1.00 98.19 80 SER A O 1
ATOM 595 N N . ASN A 1 81 ? 17.513 -1.119 -16.098 1.00 98.12 81 ASN A N 1
ATOM 596 C CA . ASN A 1 81 ? 18.257 -2.010 -17.001 1.00 98.12 81 ASN A CA 1
ATOM 597 C C . ASN A 1 81 ? 19.392 -1.286 -17.755 1.00 98.12 81 ASN A C 1
ATOM 599 O O . ASN A 1 81 ? 19.497 -1.337 -18.982 1.00 98.12 81 ASN A O 1
ATOM 603 N N . GLY A 1 82 ? 20.225 -0.560 -17.005 1.00 96.75 82 GLY A N 1
ATOM 604 C CA . GLY A 1 82 ? 21.355 0.204 -17.543 1.00 96.75 82 GLY A CA 1
ATOM 605 C C . GLY A 1 82 ? 21.017 1.610 -18.054 1.00 96.75 82 GLY A C 1
ATOM 606 O O . GLY A 1 82 ? 21.908 2.285 -18.559 1.00 96.75 82 GLY A O 1
ATOM 607 N N . GLY A 1 83 ? 19.764 2.061 -17.940 1.00 97.94 83 GLY A N 1
ATOM 608 C CA . GLY A 1 83 ? 19.411 3.478 -18.072 1.00 97.94 83 GLY A CA 1
ATOM 609 C C . GLY A 1 83 ? 19.664 4.285 -16.793 1.00 97.94 83 GLY A C 1
ATOM 610 O O . GLY A 1 83 ? 20.074 3.740 -15.767 1.00 97.94 83 GLY A O 1
ATOM 611 N N . SER A 1 84 ? 19.379 5.588 -16.841 1.00 98.38 84 SER A N 1
ATOM 612 C CA . SER A 1 84 ? 19.478 6.495 -15.694 1.00 98.38 84 SER A CA 1
ATOM 613 C C . SER A 1 84 ? 18.625 6.026 -14.508 1.00 98.38 84 SER A C 1
ATOM 615 O O . SER A 1 84 ? 17.568 5.414 -14.685 1.00 98.38 84 SER A O 1
ATOM 617 N N . ALA A 1 85 ? 19.074 6.331 -13.290 1.00 97.75 85 ALA A N 1
ATOM 618 C CA . ALA A 1 85 ? 18.396 5.914 -12.066 1.00 97.75 85 ALA A CA 1
ATOM 619 C C . ALA A 1 85 ? 16.971 6.484 -11.967 1.00 97.75 85 ALA A C 1
ATOM 621 O O . ALA A 1 85 ? 16.714 7.626 -12.347 1.00 97.75 85 ALA A O 1
ATOM 622 N N . VAL A 1 86 ? 16.061 5.678 -11.419 1.00 98.50 86 VAL A N 1
ATOM 623 C CA . VAL A 1 86 ? 14.676 6.056 -11.132 1.00 98.50 86 VAL A CA 1
ATOM 624 C C . VAL A 1 86 ? 14.389 5.715 -9.676 1.00 98.50 86 VAL A C 1
ATOM 626 O O . VAL A 1 86 ? 14.614 4.586 -9.244 1.00 98.50 86 VAL A O 1
ATOM 629 N N . SER A 1 87 ? 13.909 6.694 -8.912 1.00 98.25 87 SER A N 1
ATOM 630 C CA . SER A 1 87 ? 13.588 6.498 -7.499 1.00 98.25 87 SER A CA 1
ATOM 631 C C . SER A 1 87 ? 12.416 5.539 -7.316 1.00 98.25 87 SER A C 1
ATOM 633 O O . SER A 1 87 ? 11.418 5.602 -8.037 1.00 98.25 87 SER A O 1
ATOM 635 N N . ASN A 1 88 ? 12.517 4.692 -6.295 1.00 98.38 88 ASN A N 1
ATOM 636 C CA . ASN A 1 88 ? 11.427 3.816 -5.885 1.00 98.38 88 ASN A CA 1
ATOM 637 C C . ASN A 1 88 ? 10.226 4.630 -5.390 1.00 98.38 88 ASN A C 1
ATOM 639 O O . ASN A 1 88 ? 10.368 5.751 -4.898 1.00 98.38 88 ASN A O 1
ATOM 643 N N . GLN A 1 89 ? 9.043 4.030 -5.473 1.00 98.56 89 GLN A N 1
ATOM 644 C CA . GLN A 1 89 ? 7.804 4.609 -4.960 1.00 98.56 89 GLN A CA 1
ATOM 645 C C . GLN A 1 89 ? 7.218 3.741 -3.853 1.00 98.56 89 GLN A C 1
ATOM 647 O O . GLN A 1 89 ? 7.344 2.519 -3.883 1.00 98.56 89 GLN A O 1
ATOM 652 N N . THR A 1 90 ? 6.526 4.372 -2.908 1.00 98.50 90 THR A N 1
ATOM 653 C CA . THR A 1 90 ? 5.716 3.686 -1.898 1.00 98.50 90 THR A CA 1
ATOM 654 C C . THR A 1 90 ? 4.249 3.939 -2.207 1.00 98.50 90 THR A C 1
ATOM 656 O O . THR A 1 90 ? 3.826 5.088 -2.310 1.00 98.50 90 THR A O 1
ATOM 659 N N . VAL A 1 91 ? 3.475 2.869 -2.363 1.00 98.31 91 VAL A N 1
ATOM 660 C CA . VAL A 1 91 ? 2.078 2.915 -2.802 1.00 98.31 91 VAL A CA 1
ATOM 661 C C . VAL A 1 91 ? 1.218 2.154 -1.796 1.00 98.31 91 VAL A C 1
ATOM 663 O O . VAL A 1 91 ? 1.563 1.044 -1.396 1.00 98.31 91 VAL A O 1
ATOM 666 N N . SER A 1 92 ? 0.101 2.735 -1.358 1.00 98.12 92 SER A N 1
ATOM 667 C CA . SER A 1 92 ? -0.878 2.032 -0.515 1.00 98.12 92 SER A CA 1
ATOM 668 C C . SER A 1 92 ? -1.505 0.848 -1.256 1.00 98.12 92 SER A C 1
ATOM 670 O O . SER A 1 92 ? -1.601 0.868 -2.481 1.00 98.12 92 SER A O 1
ATOM 672 N N . TYR A 1 93 ? -1.975 -0.166 -0.529 1.00 98.06 93 TYR A N 1
ATOM 673 C CA . TYR A 1 93 ? -2.718 -1.292 -1.098 1.00 98.06 93 TYR A CA 1
ATOM 674 C C . TYR A 1 93 ? -3.845 -0.805 -2.021 1.00 98.06 93 TYR A C 1
ATOM 676 O O . TYR A 1 93 ? -4.603 0.094 -1.656 1.00 98.06 93 TYR A O 1
ATOM 684 N N . ASN A 1 94 ? -3.951 -1.403 -3.211 1.00 97.62 94 ASN A N 1
ATOM 685 C CA . ASN A 1 94 ? -4.855 -1.010 -4.300 1.00 97.62 94 ASN A CA 1
ATOM 686 C C . ASN A 1 94 ? -4.637 0.400 -4.883 1.00 97.62 94 ASN A C 1
ATOM 688 O O . ASN A 1 94 ? -5.363 0.806 -5.793 1.00 97.62 94 ASN A O 1
ATOM 692 N N . GLY A 1 95 ? -3.628 1.134 -4.418 1.00 98.12 95 GLY A N 1
ATOM 693 C CA . GLY A 1 95 ? -3.158 2.357 -5.054 1.00 98.12 95 GLY A CA 1
ATOM 694 C C . GLY A 1 95 ? -2.459 2.071 -6.383 1.00 98.12 95 GLY A C 1
ATOM 695 O O . GLY A 1 95 ? -2.254 0.922 -6.776 1.00 98.12 95 GLY A O 1
ATOM 696 N N . LYS A 1 96 ? -2.077 3.135 -7.087 1.00 98.50 96 LYS A N 1
ATOM 697 C CA . LYS A 1 96 ? -1.370 3.062 -8.371 1.00 98.50 96 LYS A CA 1
ATOM 698 C C . LYS A 1 96 ? -0.026 3.763 -8.247 1.00 98.50 96 LYS A C 1
ATOM 700 O O . LYS A 1 96 ? 0.063 4.796 -7.588 1.00 98.50 96 LYS A O 1
ATOM 705 N N . ALA A 1 97 ? 0.998 3.203 -8.881 1.00 98.25 97 ALA A N 1
ATOM 706 C CA . ALA A 1 97 ? 2.262 3.906 -9.056 1.00 98.25 97 ALA A CA 1
ATOM 707 C C . ALA A 1 97 ? 2.087 5.061 -10.051 1.00 98.25 97 ALA A C 1
ATOM 709 O O . ALA A 1 97 ? 1.286 4.971 -10.983 1.00 98.25 97 ALA A O 1
ATOM 710 N N . THR A 1 98 ? 2.877 6.113 -9.890 1.00 98.25 98 THR A N 1
ATOM 711 C CA . THR A 1 98 ? 2.963 7.213 -10.852 1.00 98.25 98 THR A CA 1
ATOM 712 C C . THR A 1 98 ? 4.009 6.873 -11.907 1.00 98.25 98 THR A C 1
ATOM 714 O O . THR A 1 98 ? 5.069 6.337 -11.581 1.00 98.25 98 THR A O 1
ATOM 717 N N . ALA A 1 99 ? 3.742 7.189 -13.175 1.00 97.62 99 ALA A N 1
ATOM 718 C CA . ALA A 1 99 ? 4.750 7.042 -14.219 1.00 97.62 99 ALA A CA 1
ATOM 719 C C . ALA A 1 99 ? 5.965 7.933 -13.895 1.00 97.62 99 ALA A C 1
ATOM 721 O O . ALA A 1 99 ? 5.782 9.139 -13.707 1.00 97.62 99 ALA A O 1
ATOM 722 N N . PRO A 1 100 ? 7.187 7.380 -13.785 1.00 97.31 100 PRO A N 1
ATOM 723 C CA . PRO A 1 100 ? 8.369 8.198 -13.569 1.00 97.3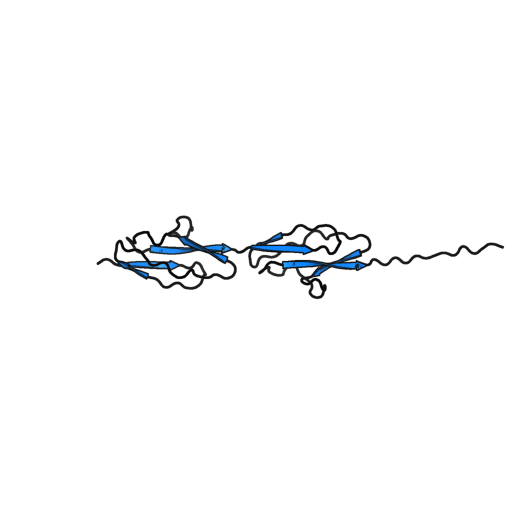1 100 PRO A CA 1
ATOM 724 C C . PRO A 1 100 ? 8.708 8.982 -14.840 1.00 97.31 100 PRO A C 1
ATOM 726 O O . PRO A 1 100 ? 8.223 8.672 -15.932 1.00 97.31 100 PRO A O 1
ATOM 729 N N . ILE A 1 101 ? 9.609 9.956 -14.707 1.00 97.38 101 ILE A N 1
ATOM 730 C CA . ILE A 1 101 ? 10.292 10.526 -15.871 1.00 97.38 101 ILE A CA 1
ATOM 731 C C . ILE A 1 101 ? 10.969 9.376 -16.623 1.00 97.38 101 ILE A C 1
ATOM 733 O O . ILE A 1 101 ? 11.596 8.510 -16.005 1.00 97.38 101 ILE A O 1
ATOM 737 N N . VAL A 1 102 ? 10.808 9.357 -17.947 1.00 97.62 102 VAL A N 1
ATOM 738 C CA . VAL A 1 102 ? 11.404 8.329 -18.802 1.00 97.62 102 VAL A CA 1
ATOM 739 C C . VAL A 1 102 ? 12.923 8.343 -18.591 1.00 97.62 102 VAL A C 1
ATOM 741 O O . VAL A 1 102 ? 13.541 9.392 -18.792 1.00 97.62 102 VAL A O 1
ATOM 744 N N . PRO A 1 103 ? 13.534 7.223 -18.157 1.00 98.12 103 PRO A N 1
ATOM 745 C CA . PRO A 1 103 ? 14.977 7.170 -17.991 1.00 98.12 103 PRO A CA 1
ATOM 746 C C . PRO A 1 103 ? 15.670 7.327 -19.347 1.00 98.12 103 PRO A C 1
ATOM 748 O O . PRO A 1 103 ? 15.066 7.120 -20.399 1.00 98.12 103 PRO A O 1
ATOM 751 N N . THR A 1 104 ? 16.960 7.648 -19.338 1.00 98.19 104 THR A N 1
ATOM 752 C CA . THR A 1 104 ? 17.775 7.740 -20.556 1.00 98.19 104 THR A CA 1
ATOM 753 C C . THR A 1 104 ? 18.827 6.641 -20.593 1.00 98.19 104 THR A C 1
ATOM 755 O O . THR A 1 104 ? 19.375 6.251 -19.563 1.00 98.19 104 THR A O 1
ATOM 758 N N . ARG A 1 105 ? 19.120 6.124 -21.790 1.00 97.94 105 ARG A N 1
ATOM 759 C CA . ARG A 1 105 ? 20.192 5.151 -22.023 1.00 97.94 105 ARG A CA 1
ATOM 760 C C . ARG A 1 105 ? 20.852 5.441 -23.379 1.00 97.94 105 ARG A C 1
ATOM 762 O O . ARG A 1 105 ? 20.187 5.285 -24.402 1.00 97.94 105 ARG A O 1
ATOM 769 N N . PRO A 1 106 ? 22.123 5.883 -23.422 1.00 96.25 106 PRO A N 1
ATOM 770 C CA . PRO A 1 106 ? 22.778 6.272 -24.671 1.00 96.25 106 PRO A CA 1
ATOM 771 C C . PRO A 1 106 ? 22.770 5.157 -25.721 1.00 96.25 106 PRO A C 1
ATOM 773 O O . PRO A 1 106 ? 23.170 4.034 -25.427 1.00 96.25 106 PRO A O 1
ATOM 776 N N . GLY A 1 107 ? 22.329 5.476 -26.941 1.00 95.56 107 GLY A N 1
ATOM 777 C CA . GLY A 1 107 ? 22.226 4.512 -28.042 1.00 95.56 107 GLY A CA 1
ATOM 778 C C . GLY A 1 107 ? 20.982 3.618 -28.004 1.00 95.56 107 GLY A C 1
ATOM 779 O O . GLY A 1 107 ? 20.910 2.682 -28.794 1.00 95.56 107 GLY A O 1
ATOM 780 N N . PHE A 1 108 ? 20.010 3.888 -27.124 1.00 97.44 108 PHE A N 1
ATOM 781 C CA . PHE A 1 108 ? 18.768 3.119 -27.022 1.00 97.44 108 PHE A CA 1
ATOM 782 C C . PHE A 1 108 ? 17.524 4.017 -26.954 1.00 97.44 108 PHE A C 1
ATOM 784 O O . PHE A 1 108 ? 17.581 5.151 -26.481 1.00 97.44 108 PHE A O 1
ATOM 791 N N . THR A 1 109 ? 16.386 3.462 -27.366 1.00 97.75 109 THR A N 1
ATOM 792 C CA . THR A 1 109 ? 15.040 4.031 -27.218 1.00 97.75 109 THR A CA 1
ATOM 793 C C . THR A 1 109 ? 14.275 3.269 -26.136 1.00 97.75 109 THR A C 1
ATOM 795 O O . THR A 1 109 ? 14.359 2.042 -26.065 1.00 97.75 109 THR A O 1
ATOM 798 N N . PHE A 1 110 ? 13.573 3.990 -25.256 1.00 98.19 110 PHE A N 1
ATOM 799 C CA . PHE A 1 110 ? 12.787 3.408 -24.165 1.00 98.19 110 PHE A CA 1
ATOM 800 C C . PHE A 1 110 ? 11.424 2.919 -24.67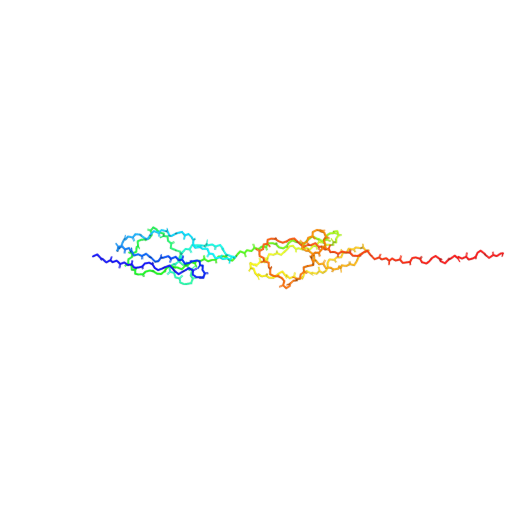0 1.00 98.19 110 PHE A C 1
ATOM 802 O O . PHE A 1 110 ? 10.658 3.699 -25.225 1.00 98.19 110 PHE A O 1
ATOM 809 N N . GLU A 1 111 ? 11.097 1.654 -24.410 1.00 98.25 111 GLU A N 1
ATOM 810 C CA . GLU A 1 111 ? 9.866 1.004 -24.898 1.00 98.25 111 GLU A CA 1
ATOM 811 C C . GLU A 1 111 ? 8.788 0.842 -23.816 1.00 98.25 111 GLU A C 1
ATOM 813 O O . GLU A 1 111 ? 7.668 0.420 -24.100 1.00 98.25 111 GLU A O 1
ATOM 818 N N . GLY A 1 112 ? 9.118 1.112 -22.551 1.00 98.19 112 GLY A N 1
ATOM 819 C CA . GLY A 1 112 ? 8.192 0.955 -21.432 1.00 98.19 112 GLY A CA 1
ATOM 820 C C . GLY A 1 112 ? 8.741 0.140 -20.267 1.00 98.19 112 GLY A C 1
ATOM 821 O O . GLY A 1 112 ? 9.870 -0.355 -20.273 1.00 98.19 112 GLY A O 1
ATOM 822 N N . TRP A 1 113 ? 7.893 0.009 -19.250 1.00 98.62 113 TRP A N 1
ATOM 823 C CA . TRP A 1 113 ? 8.151 -0.759 -18.036 1.00 98.62 113 TRP A CA 1
ATOM 824 C C . TRP A 1 113 ? 7.459 -2.119 -18.105 1.00 98.62 113 TRP A C 1
ATOM 826 O O . TRP A 1 113 ? 6.331 -2.218 -18.582 1.00 98.62 113 TRP A O 1
ATOM 836 N N . TYR A 1 114 ? 8.122 -3.155 -17.604 1.00 98.62 114 TYR A N 1
ATOM 837 C CA . TYR A 1 114 ? 7.660 -4.542 -17.635 1.00 98.62 114 TYR A CA 1
ATOM 838 C C . TYR A 1 114 ? 7.707 -5.157 -16.236 1.00 98.62 114 TYR A C 1
ATOM 840 O O . TYR A 1 114 ? 8.519 -4.752 -15.408 1.00 98.62 114 TYR A O 1
ATOM 848 N N . LYS A 1 115 ? 6.822 -6.115 -15.952 1.00 97.94 115 LYS A N 1
ATOM 849 C CA . LYS A 1 115 ? 6.692 -6.756 -14.629 1.00 97.94 115 LYS A CA 1
ATOM 850 C C . LYS A 1 115 ? 7.749 -7.832 -14.371 1.00 97.94 115 LYS A C 1
ATOM 852 O O . LYS A 1 115 ? 7.952 -8.229 -13.228 1.00 97.94 115 LYS A O 1
ATOM 857 N N . ASP A 1 116 ? 8.388 -8.317 -15.426 1.00 97.56 116 ASP A N 1
ATOM 858 C CA . ASP A 1 116 ? 9.355 -9.404 -15.397 1.00 97.56 116 ASP A CA 1
ATOM 859 C C . ASP A 1 116 ? 10.675 -8.991 -16.049 1.00 97.56 116 ASP A C 1
ATOM 861 O O . ASP A 1 116 ? 10.714 -8.186 -16.982 1.00 97.56 116 ASP A O 1
ATOM 865 N N . SER A 1 117 ? 11.769 -9.593 -15.585 1.00 96.88 117 SER A N 1
ATOM 866 C CA . SER A 1 117 ? 13.105 -9.374 -16.146 1.00 96.88 117 SER A CA 1
ATOM 867 C C . SER A 1 117 ? 13.250 -9.882 -17.584 1.00 96.88 117 SER A C 1
ATOM 869 O O . SER A 1 117 ? 14.136 -9.415 -18.295 1.00 96.88 117 SER A O 1
ATOM 871 N N . GLY A 1 118 ? 12.381 -10.800 -18.022 1.00 97.56 118 GLY A N 1
ATOM 872 C CA . GLY A 1 118 ? 12.298 -11.279 -19.404 1.00 97.56 118 GLY A CA 1
ATOM 873 C C . GLY A 1 118 ? 11.643 -10.286 -20.369 1.00 97.56 118 GLY A C 1
ATOM 874 O O . GLY A 1 118 ? 11.660 -10.518 -21.576 1.00 97.56 118 GLY A O 1
ATOM 875 N N . LEU A 1 119 ? 11.101 -9.170 -19.862 1.00 97.69 119 LEU A N 1
ATOM 876 C CA . LEU A 1 119 ? 10.461 -8.109 -20.643 1.00 97.69 119 LEU A CA 1
ATOM 877 C C . LEU A 1 119 ? 9.293 -8.619 -21.505 1.00 97.69 119 LEU A C 1
ATOM 879 O O . LEU A 1 119 ? 9.085 -8.160 -22.634 1.00 97.69 119 LEU A O 1
ATOM 883 N N . THR A 1 120 ? 8.531 -9.569 -20.960 1.00 97.44 120 THR A N 1
ATOM 884 C CA . THR A 1 120 ? 7.409 -10.222 -21.650 1.00 97.44 120 THR A CA 1
ATOM 885 C C . THR A 1 120 ? 6.057 -9.609 -21.293 1.00 97.44 120 THR A C 1
ATOM 887 O O . THR A 1 120 ? 5.177 -9.515 -22.146 1.00 97.44 120 THR A O 1
ATOM 890 N N . THR A 1 121 ? 5.891 -9.130 -20.059 1.00 97.94 121 THR A N 1
ATOM 891 C CA . THR A 1 121 ? 4.630 -8.593 -19.538 1.00 97.94 121 THR A CA 1
ATOM 892 C C . THR A 1 121 ? 4.732 -7.093 -19.289 1.00 97.94 121 THR A C 1
ATOM 894 O O . THR A 1 121 ? 5.301 -6.655 -18.287 1.00 97.94 121 THR A O 1
ATOM 897 N N . ALA A 1 122 ? 4.147 -6.289 -20.178 1.00 98.06 122 ALA A N 1
ATOM 898 C CA . ALA A 1 122 ? 4.123 -4.836 -20.026 1.00 98.06 122 ALA A CA 1
ATOM 899 C C . ALA A 1 122 ? 3.350 -4.401 -18.763 1.00 98.06 122 ALA A C 1
ATOM 901 O O . ALA A 1 122 ? 2.341 -4.998 -18.373 1.00 98.06 122 ALA A O 1
ATOM 902 N N . PHE A 1 123 ? 3.822 -3.335 -18.121 1.00 98.19 123 PHE A N 1
ATOM 903 C CA . PHE A 1 123 ? 3.179 -2.702 -16.977 1.00 98.19 123 PHE A CA 1
ATOM 904 C C . PHE A 1 123 ? 2.486 -1.404 -17.393 1.00 98.19 123 PHE A C 1
ATOM 906 O O . PHE A 1 123 ? 3.070 -0.562 -18.073 1.00 98.19 123 PHE A O 1
ATOM 913 N N . THR A 1 124 ? 1.256 -1.205 -16.917 1.00 97.44 124 THR A N 1
ATOM 914 C CA . THR A 1 124 ? 0.535 0.063 -17.050 1.00 97.44 124 THR A CA 1
ATOM 915 C C . THR A 1 124 ? 0.404 0.727 -15.684 1.00 97.44 124 THR A C 1
ATOM 917 O O . THR A 1 124 ? 0.005 0.090 -14.709 1.00 97.44 124 THR A O 1
ATOM 920 N N . PHE A 1 125 ? 0.632 2.038 -15.612 1.00 97.75 125 PHE A N 1
ATOM 921 C CA . PHE A 1 125 ? 0.451 2.827 -14.380 1.00 97.75 125 PHE A CA 1
ATOM 922 C C . PHE A 1 125 ? -1.025 2.999 -13.969 1.00 97.75 125 PHE A C 1
ATOM 924 O O . PHE A 1 125 ? -1.350 3.700 -13.016 1.00 97.75 125 PHE A O 1
ATOM 931 N N . THR A 1 126 ? -1.942 2.321 -14.663 1.00 97.50 126 THR A N 1
ATOM 932 C CA . THR A 1 126 ? -3.333 2.135 -14.241 1.00 97.50 126 THR A CA 1
ATOM 933 C C . THR A 1 126 ? -3.541 0.874 -13.396 1.00 97.50 126 THR A C 1
ATOM 935 O O . THR A 1 126 ? -4.611 0.735 -12.803 1.00 97.50 126 THR A O 1
ATOM 938 N N . THR A 1 127 ? -2.544 -0.016 -13.318 1.00 97.56 127 THR A N 1
ATOM 939 C CA . THR A 1 127 ? -2.584 -1.270 -12.553 1.00 97.56 127 THR A CA 1
ATOM 940 C C . THR A 1 127 ? -2.481 -1.000 -11.050 1.00 97.56 127 THR A C 1
ATOM 942 O O . THR A 1 127 ? -1.623 -0.237 -10.605 1.00 97.56 127 THR A O 1
ATOM 945 N N . ALA A 1 128 ? -3.346 -1.647 -10.267 1.00 97.81 128 ALA A N 1
ATOM 946 C CA . ALA A 1 128 ? -3.321 -1.581 -8.809 1.00 97.81 128 ALA A CA 1
ATOM 947 C C . ALA A 1 128 ? -2.114 -2.338 -8.224 1.00 97.81 128 ALA A C 1
ATOM 949 O O . ALA A 1 128 ? -1.800 -3.447 -8.658 1.00 97.81 128 ALA A O 1
ATOM 950 N N . ILE A 1 129 ? -1.469 -1.753 -7.215 1.00 98.19 129 ILE A N 1
ATOM 951 C CA . ILE A 1 129 ? -0.361 -2.360 -6.475 1.00 98.19 129 ILE A CA 1
ATOM 952 C C . ILE A 1 129 ? -0.908 -3.065 -5.232 1.00 98.19 129 ILE A C 1
ATOM 954 O O . ILE A 1 129 ? -1.494 -2.442 -4.345 1.00 98.19 129 ILE A O 1
ATOM 958 N N . THR A 1 130 ? -0.702 -4.377 -5.164 1.00 97.50 130 THR A N 1
ATOM 959 C CA . THR A 1 130 ? -1.148 -5.232 -4.048 1.00 97.50 130 THR A CA 1
ATOM 960 C C . THR A 1 130 ? 0.003 -5.952 -3.343 1.00 97.50 130 THR A C 1
ATOM 962 O O . THR A 1 130 ? -0.217 -6.616 -2.332 1.00 97.50 130 THR A O 1
ATOM 965 N N . ALA A 1 131 ? 1.222 -5.825 -3.871 1.00 97.81 131 ALA A N 1
ATOM 966 C CA . ALA A 1 131 ? 2.449 -6.410 -3.350 1.00 97.81 131 ALA A CA 1
ATOM 967 C C . ALA A 1 131 ? 3.659 -5.578 -3.800 1.00 97.81 131 ALA A C 1
ATOM 969 O O . ALA A 1 131 ? 3.560 -4.773 -4.733 1.00 97.81 131 ALA A O 1
ATOM 970 N N . ASN A 1 132 ? 4.816 -5.801 -3.170 1.00 98.44 132 ASN A N 1
ATOM 971 C CA . ASN A 1 132 ? 6.074 -5.230 -3.649 1.00 98.44 132 ASN A CA 1
ATOM 972 C C . ASN A 1 132 ? 6.297 -5.642 -5.107 1.00 98.44 132 ASN A C 1
ATOM 974 O O . ASN A 1 132 ? 6.157 -6.813 -5.454 1.00 98.44 132 ASN A O 1
ATOM 978 N N . THR A 1 133 ? 6.611 -4.670 -5.955 1.00 98.25 133 THR A N 1
ATOM 979 C CA . THR A 1 133 ? 6.675 -4.852 -7.407 1.00 98.25 133 THR A CA 1
ATOM 980 C C . THR A 1 133 ? 7.991 -4.299 -7.922 1.00 98.25 133 THR A C 1
ATOM 982 O O . THR A 1 133 ? 8.342 -3.167 -7.606 1.00 98.25 133 THR A O 1
ATOM 985 N N . THR A 1 134 ? 8.701 -5.061 -8.749 1.00 98.62 134 THR A N 1
ATOM 986 C CA . THR A 1 134 ? 9.857 -4.549 -9.493 1.00 98.62 134 THR A CA 1
ATOM 987 C C . THR A 1 134 ? 9.464 -4.370 -10.949 1.00 98.62 134 THR A C 1
ATOM 989 O O . THR A 1 134 ? 8.924 -5.288 -11.561 1.00 98.62 134 THR A O 1
ATOM 992 N N . LEU A 1 135 ? 9.724 -3.186 -11.494 1.00 98.69 135 LEU A N 1
ATOM 993 C CA . LEU A 1 135 ? 9.491 -2.849 -12.889 1.00 98.69 135 LEU A CA 1
ATOM 994 C C . LEU A 1 135 ? 10.818 -2.756 -13.631 1.00 98.69 135 LEU A C 1
ATOM 996 O O . LEU A 1 135 ? 11.761 -2.133 -13.151 1.00 98.69 135 LEU A O 1
ATOM 1000 N N . TYR A 1 136 ? 10.875 -3.347 -14.816 1.00 98.75 136 TYR A N 1
ATOM 1001 C CA . TYR A 1 136 ? 12.074 -3.458 -15.637 1.00 98.75 136 TYR A CA 1
ATOM 1002 C C . TYR A 1 136 ? 11.916 -2.628 -16.907 1.00 98.75 136 TYR A C 1
ATOM 1004 O O . TYR A 1 136 ? 10.930 -2.771 -17.630 1.00 98.75 136 TYR A O 1
ATOM 1012 N N . ALA A 1 137 ? 12.875 -1.746 -17.177 1.00 98.56 137 ALA A N 1
ATOM 1013 C CA . ALA A 1 137 ? 12.882 -0.947 -18.396 1.00 98.56 137 ALA A CA 1
ATOM 1014 C C . ALA A 1 137 ? 13.218 -1.817 -19.614 1.00 98.56 137 ALA A C 1
ATOM 1016 O O . ALA A 1 137 ? 14.208 -2.558 -19.602 1.00 98.56 137 ALA A O 1
ATOM 1017 N N . LYS A 1 138 ? 12.430 -1.695 -20.683 1.00 98.50 138 LYS A N 1
ATOM 1018 C CA . LYS A 1 138 ? 12.746 -2.272 -21.992 1.00 98.50 138 LYS A CA 1
ATOM 1019 C C . LYS A 1 138 ? 13.350 -1.214 -22.905 1.00 98.50 138 LYS A C 1
ATOM 1021 O O . LYS A 1 138 ? 12.904 -0.068 -22.927 1.00 98.50 138 LYS A O 1
ATOM 1026 N N . TRP A 1 139 ? 14.354 -1.637 -23.663 1.00 98.38 139 TRP A N 1
ATOM 1027 C CA . TRP A 1 139 ? 15.150 -0.783 -24.531 1.00 98.38 139 TRP A CA 1
ATOM 1028 C C . TRP A 1 139 ? 15.312 -1.414 -25.913 1.00 98.38 139 TRP A C 1
ATOM 1030 O O . TRP A 1 139 ? 15.613 -2.604 -26.003 1.00 98.38 139 TRP A O 1
ATOM 1040 N N . THR A 1 140 ? 15.211 -0.600 -26.960 1.00 97.31 140 THR A N 1
ATOM 1041 C CA . THR A 1 140 ? 15.550 -0.964 -28.345 1.00 97.31 140 THR A CA 1
ATOM 1042 C C . THR A 1 140 ? 16.843 -0.256 -28.744 1.00 97.31 140 THR A C 1
ATOM 1044 O O . THR A 1 140 ? 16.989 0.930 -28.464 1.00 97.31 140 THR A O 1
ATOM 1047 N N . VAL A 1 141 ? 17.803 -0.955 -29.361 1.00 95.81 141 VAL A N 1
ATOM 1048 C CA . VAL A 1 141 ? 19.053 -0.335 -29.850 1.00 95.81 141 VAL A CA 1
ATOM 1049 C C . VAL A 1 141 ? 18.737 0.627 -30.996 1.00 95.81 141 VAL A C 1
ATOM 1051 O O . VAL A 1 141 ? 18.037 0.259 -31.937 1.00 95.81 141 VAL A O 1
ATOM 1054 N N . ASN A 1 142 ? 19.302 1.831 -30.956 1.00 93.00 142 ASN A N 1
ATOM 1055 C CA . ASN A 1 142 ? 19.226 2.777 -32.063 1.00 93.00 142 ASN A CA 1
ATOM 1056 C C . ASN A 1 142 ? 20.230 2.347 -33.143 1.00 93.00 142 ASN A C 1
ATOM 1058 O O . ASN A 1 142 ? 21.438 2.329 -32.899 1.00 93.00 142 ASN A O 1
ATOM 1062 N N . LEU A 1 143 ? 19.742 1.989 -34.331 1.00 85.94 143 LEU A N 1
ATOM 1063 C CA . LEU A 1 143 ? 20.589 1.650 -35.475 1.00 85.94 143 LEU A CA 1
ATOM 1064 C C . LEU A 1 143 ? 20.939 2.920 -36.257 1.00 85.94 143 LEU A C 1
ATOM 1066 O O . LEU A 1 143 ? 20.048 3.664 -36.659 1.00 85.94 143 LEU A O 1
ATOM 1070 N N . TYR A 1 144 ? 22.230 3.141 -36.508 1.00 76.31 144 TYR A N 1
ATOM 1071 C CA . TYR A 1 144 ? 22.711 4.194 -37.404 1.00 76.31 144 TYR A CA 1
ATOM 1072 C C . TYR A 1 144 ? 23.314 3.553 -38.654 1.00 76.31 144 TYR A C 1
ATOM 1074 O O . TYR A 1 144 ? 24.208 2.713 -38.558 1.00 76.31 144 TYR A O 1
ATOM 1082 N N . THR A 1 145 ? 22.843 3.949 -39.834 1.00 63.81 145 THR A N 1
ATOM 1083 C CA . THR A 1 145 ? 23.471 3.576 -41.106 1.00 63.81 145 THR A CA 1
ATOM 1084 C C . THR A 1 145 ? 24.624 4.529 -41.399 1.00 63.81 145 THR A C 1
ATOM 1086 O O . THR A 1 145 ? 24.399 5.727 -41.568 1.00 63.81 145 THR A O 1
ATOM 1089 N N . VAL A 1 146 ? 25.851 4.013 -41.487 1.00 67.00 146 VAL A N 1
ATOM 1090 C CA . VAL A 1 146 ? 27.007 4.784 -41.967 1.00 67.00 146 VAL A CA 1
ATOM 1091 C C . VAL A 1 146 ? 27.108 4.609 -43.480 1.00 67.00 146 VAL A C 1
ATOM 1093 O O . VAL A 1 146 ? 27.398 3.517 -43.962 1.00 67.00 146 VAL A O 1
ATOM 1096 N N . THR A 1 147 ? 26.878 5.677 -44.240 1.00 65.00 147 THR A N 1
ATOM 1097 C CA . THR A 1 147 ? 27.180 5.712 -45.676 1.00 65.00 147 THR A CA 1
ATOM 1098 C C . THR A 1 147 ? 28.635 6.125 -45.878 1.00 65.00 147 THR A C 1
ATOM 1100 O O . THR A 1 147 ? 28.995 7.275 -45.631 1.00 65.00 147 THR A O 1
ATOM 1103 N N . LEU A 1 148 ? 29.473 5.192 -46.330 1.00 67.31 148 LEU A N 1
ATOM 1104 C CA . LEU A 1 148 ? 30.820 5.484 -46.818 1.00 67.31 148 LEU A CA 1
ATOM 1105 C C . LEU A 1 148 ? 30.727 5.940 -48.275 1.00 67.31 148 LEU A C 1
ATOM 1107 O O . LEU A 1 148 ? 30.491 5.131 -49.171 1.00 67.31 148 LEU A O 1
ATOM 1111 N N . THR A 1 149 ? 30.929 7.232 -48.522 1.00 68.94 149 THR A N 1
ATOM 1112 C CA . THR A 1 149 ? 31.165 7.721 -49.882 1.00 68.94 149 THR A CA 1
ATOM 1113 C C . THR A 1 149 ? 32.613 7.404 -50.237 1.00 68.94 149 THR A C 1
ATOM 1115 O O . THR A 1 149 ? 33.532 8.060 -49.749 1.00 68.94 149 THR A O 1
ATOM 1118 N N . ALA A 1 150 ? 32.830 6.376 -51.057 1.00 67.31 150 ALA A N 1
ATOM 1119 C CA . ALA A 1 150 ? 34.132 6.145 -51.667 1.00 67.31 150 ALA A CA 1
ATOM 1120 C C . ALA A 1 150 ? 34.462 7.356 -52.549 1.00 67.31 150 ALA A C 1
ATOM 1122 O O . ALA A 1 150 ? 33.774 7.618 -53.537 1.00 67.31 150 ALA A O 1
ATOM 1123 N N . MET A 1 151 ? 35.485 8.125 -52.177 1.00 64.62 151 MET A N 1
ATOM 1124 C CA . MET A 1 151 ? 36.052 9.113 -53.088 1.00 64.62 151 MET A CA 1
ATOM 1125 C C . MET A 1 151 ? 36.796 8.325 -54.162 1.00 64.62 151 MET A C 1
ATOM 1127 O O . MET A 1 151 ? 37.795 7.675 -53.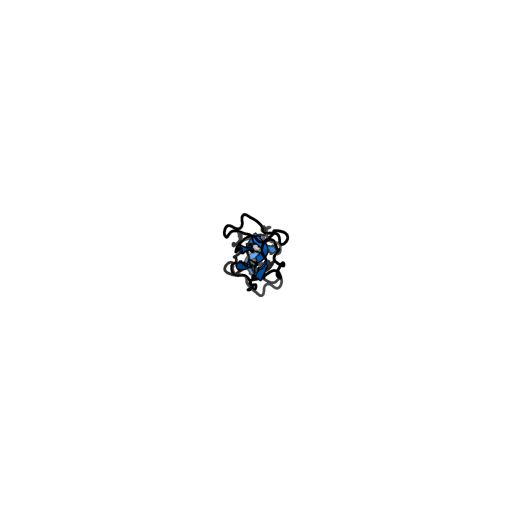866 1.00 64.62 151 MET A O 1
ATOM 1131 N N . ALA A 1 152 ? 36.243 8.310 -55.376 1.00 60.50 152 ALA A N 1
ATOM 1132 C CA . ALA A 1 152 ? 36.895 7.709 -56.526 1.00 60.50 152 ALA A CA 1
ATOM 1133 C C . ALA A 1 152 ? 38.272 8.358 -56.712 1.00 60.50 152 ALA A C 1
ATOM 1135 O O . ALA A 1 152 ? 38.381 9.585 -56.776 1.00 60.50 152 ALA A O 1
ATOM 1136 N N . ASP A 1 153 ? 39.295 7.510 -56.764 1.00 57.50 153 ASP A N 1
ATOM 1137 C CA . ASP A 1 153 ? 40.663 7.882 -57.094 1.00 57.50 153 ASP A CA 1
ATOM 1138 C C . ASP A 1 153 ? 40.650 8.575 -58.464 1.00 57.50 153 ASP A C 1
ATOM 1140 O O . ASP A 1 153 ? 40.098 8.044 -59.436 1.00 57.50 153 ASP A O 1
ATOM 1144 N N . ARG A 1 154 ? 41.145 9.813 -58.525 1.00 55.03 154 ARG A N 1
ATOM 1145 C CA . ARG A 1 154 ? 41.189 10.581 -59.775 1.00 55.03 154 ARG A CA 1
ATOM 1146 C C . ARG A 1 154 ? 42.493 10.210 -60.496 1.00 55.03 154 ARG A C 1
ATOM 1148 O O . ARG A 1 154 ? 43.528 10.288 -59.840 1.00 55.03 154 ARG A O 1
ATOM 1155 N N . PRO A 1 155 ? 42.446 9.816 -61.784 1.00 66.50 155 PRO A N 1
ATOM 1156 C CA . PRO A 1 155 ? 43.619 9.364 -62.533 1.00 66.50 155 PRO A CA 1
ATOM 1157 C C . PRO A 1 155 ? 44.668 10.462 -62.734 1.00 66.50 155 PRO A C 1
ATOM 1159 O O . PRO A 1 155 ? 44.295 11.663 -62.697 1.00 66.50 155 PRO A O 1
#

Secondary structure (DSSP, 8-state):
--EEEEEEE-TTSS----EEEETTEEPPPPPPP-BTTEEEEEEESSTTS-SB--TTSEE-S-EEEEEEEEE-EEEEEEE-TTSS----EEEETT-BPPPPPPP--TTEEEEEEESSTTS-SB--TTSBP-S-EEEEEEEEEPP--------PPP-